Protein AF-A0A1G5MFD6-F1 (afdb_monomer_lite)

Secondary structure (DSSP, 8-state):
----------SSS--------EEEEEEEEEE--SS---EEEEEEEESSGGG-SPPPP-EEEES--SSSSS-GGGGSSS-TT--EE-S--STT----EEEEEEEEEE---EEEEEE--STT-S-SEEEEEEESSSSS-EEEEEEE---SS-EEEEGGG-

Foldseek 3Di:
DDDDPDPDDDPDDDDDPDQWFFQKKKKWFQAADAFAKAKWQAKWFDLDPPNDDDTADFDKDWPAACDPQQGRVRHHVPDSVGIHIHNDRGRPPRTTMIMGGGPDTGHTFKMKIFWPQDPRHKGQKMFIWGHHPVPDIDTLDIDGIDNHGMDMDGSSPD

InterPro domains:
  IPR000421 Coagulation factor 5/8, C-terminal domain [PF00754] (60-153)
  IPR000421 Coagulation factor 5/8, C-terminal domain [PS50022] (40-158)
  IPR008979 Galactose-binding-like domain superfamily [SSF49785] (58-153)

Structure (mmCIF, N/CA/C/O backbone):
data_AF-A0A1G5MFD6-F1
#
_entry.id   AF-A0A1G5MFD6-F1
#
loop_
_atom_site.group_PDB
_atom_site.id
_atom_site.type_symbol
_atom_site.label_atom_id
_atom_site.label_alt_id
_atom_site.label_comp_id
_atom_site.label_asym_id
_atom_site.label_entity_id
_atom_site.label_seq_id
_atom_site.pdbx_PDB_ins_code
_atom_site.Cartn_x
_atom_site.Cartn_y
_atom_site.Cartn_z
_atom_site.occupancy
_atom_site.B_iso_or_equiv
_atom_site.auth_seq_id
_atom_site.auth_comp_id
_atom_site.auth_asym_id
_atom_site.auth_atom_id
_atom_site.pdbx_PDB_model_num
ATOM 1 N N . MET A 1 1 ? -3.414 -21.413 27.224 1.00 36.97 1 MET A N 1
ATOM 2 C CA . MET A 1 1 ? -3.091 -20.765 25.936 1.00 36.97 1 MET A CA 1
ATOM 3 C C . MET A 1 1 ? -4.406 -20.309 25.325 1.00 36.97 1 MET A C 1
ATOM 5 O O . MET A 1 1 ? -5.080 -21.099 24.687 1.00 36.97 1 MET A O 1
ATOM 9 N N . ALA A 1 2 ? -4.859 -19.105 25.668 1.00 39.03 2 ALA A N 1
ATOM 10 C CA . ALA A 1 2 ? -6.126 -18.554 25.192 1.00 39.03 2 ALA A CA 1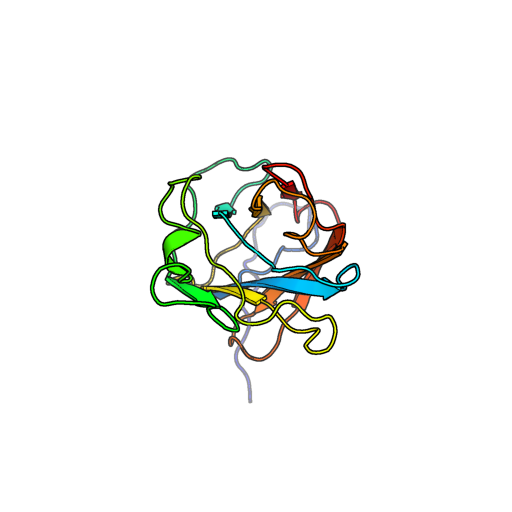
ATOM 11 C C . ALA A 1 2 ? -6.083 -17.034 25.323 1.00 39.03 2 ALA A C 1
ATOM 13 O O . ALA A 1 2 ? -5.804 -16.577 26.423 1.00 39.03 2 ALA A O 1
ATOM 14 N N . LEU A 1 3 ? -6.380 -16.315 24.237 1.00 34.91 3 LEU A N 1
ATOM 15 C CA . LEU A 1 3 ? -7.108 -15.038 24.183 1.00 34.91 3 LEU A CA 1
ATOM 16 C C . LEU A 1 3 ? -7.637 -14.928 22.735 1.00 34.91 3 LEU A C 1
ATOM 18 O O . LEU A 1 3 ? -6.855 -14.796 21.805 1.00 34.91 3 LEU A O 1
ATOM 22 N N . ASN A 1 4 ? -8.885 -15.323 22.469 1.00 39.31 4 ASN A N 1
ATOM 23 C CA . ASN A 1 4 ? -10.078 -14.461 22.445 1.00 39.31 4 ASN A CA 1
ATOM 24 C C . ASN A 1 4 ? -9.965 -13.264 21.483 1.00 39.31 4 ASN A C 1
ATOM 26 O O . ASN A 1 4 ? -9.888 -12.116 21.912 1.00 39.31 4 ASN A O 1
ATOM 30 N N . GLY A 1 5 ? -10.044 -13.539 20.177 1.00 32.81 5 GLY A N 1
ATOM 31 C CA . GLY A 1 5 ? -10.504 -12.556 19.197 1.00 32.81 5 GLY A CA 1
ATOM 32 C C . GLY A 1 5 ? -12.006 -12.344 19.383 1.00 32.81 5 GLY A C 1
ATOM 33 O O . GLY A 1 5 ? -12.812 -13.211 19.047 1.00 32.81 5 GLY A O 1
ATOM 34 N N . ALA A 1 6 ? -12.389 -11.229 20.001 1.00 39.25 6 ALA A N 1
ATOM 35 C CA . ALA A 1 6 ? -13.783 -10.887 20.239 1.00 39.25 6 ALA A CA 1
ATOM 36 C C . ALA A 1 6 ? -14.491 -10.585 18.907 1.00 39.25 6 ALA A C 1
ATOM 38 O O . ALA A 1 6 ? -14.353 -9.500 18.346 1.00 39.25 6 ALA A O 1
ATOM 39 N N . ALA A 1 7 ? -15.284 -11.536 18.415 1.00 40.97 7 ALA A N 1
ATOM 40 C CA . ALA A 1 7 ? -16.323 -11.250 17.437 1.00 40.97 7 ALA A CA 1
ATOM 41 C C . ALA A 1 7 ? -17.435 -10.467 18.150 1.00 40.97 7 ALA A C 1
ATOM 43 O O . ALA A 1 7 ? -18.150 -11.009 18.993 1.00 40.97 7 ALA A O 1
ATOM 44 N N . LEU A 1 8 ? -17.544 -9.173 17.849 1.00 37.34 8 LEU A N 1
ATOM 45 C CA . LEU A 1 8 ? -18.577 -8.296 18.389 1.00 37.34 8 LEU A CA 1
ATOM 46 C C . LEU A 1 8 ? -19.963 -8.783 17.922 1.00 37.34 8 LEU A C 1
ATOM 48 O O . LEU A 1 8 ? -20.268 -8.791 16.730 1.00 37.34 8 LEU A O 1
ATOM 52 N N . THR A 1 9 ? -20.799 -9.214 18.866 1.00 36.28 9 THR A N 1
ATOM 53 C CA . THR A 1 9 ? -22.191 -9.612 18.624 1.00 36.28 9 THR A CA 1
ATOM 54 C C . THR A 1 9 ? -23.057 -8.364 18.458 1.00 36.28 9 THR A C 1
ATOM 56 O O . THR A 1 9 ? -23.250 -7.631 19.425 1.00 36.28 9 THR A O 1
ATOM 59 N N . LEU A 1 10 ? -23.629 -8.140 17.271 1.00 37.19 10 LEU A N 1
ATOM 60 C CA . LEU A 1 10 ? -24.792 -7.261 17.116 1.00 37.19 10 LEU A CA 1
ATOM 61 C C . LEU A 1 10 ? -26.057 -8.121 16.974 1.00 37.19 10 LEU A C 1
ATOM 63 O O . LEU A 1 10 ? -26.153 -8.975 16.092 1.00 37.19 10 LEU A O 1
ATOM 67 N N . LEU A 1 11 ? -27.014 -7.904 17.877 1.00 39.47 11 LEU A N 1
ATOM 68 C CA . LEU A 1 11 ? -28.368 -8.452 17.824 1.00 39.47 11 LEU A CA 1
ATOM 69 C C . LEU A 1 11 ? -29.113 -7.816 16.641 1.00 39.47 11 LEU A C 1
ATOM 71 O O . LEU A 1 11 ? -29.495 -6.652 16.700 1.00 39.47 11 LEU A O 1
ATOM 75 N N . GLY A 1 12 ? -29.301 -8.575 15.562 1.00 38.97 12 GLY A N 1
ATOM 76 C CA . GLY A 1 12 ? -30.039 -8.133 14.376 1.00 38.97 12 GLY A CA 1
ATOM 77 C C . GLY A 1 12 ? -29.586 -8.895 13.139 1.00 38.97 12 GLY A C 1
ATOM 78 O O . GLY A 1 12 ? -28.568 -8.574 12.538 1.00 38.97 12 GLY A O 1
ATOM 79 N N . GLY A 1 13 ? -30.303 -9.964 12.800 1.00 46.06 13 GLY A N 1
ATOM 80 C CA . GLY A 1 13 ? -29.885 -10.967 11.826 1.00 46.06 13 GLY A CA 1
ATOM 81 C C . GLY A 1 13 ? -29.603 -10.434 10.420 1.00 46.06 13 GLY A C 1
ATOM 82 O O . GLY A 1 13 ? -30.523 -10.210 9.645 1.00 46.06 13 GLY A O 1
ATOM 83 N N . ARG A 1 14 ? -28.317 -10.367 10.062 1.00 39.12 14 ARG A N 1
ATOM 84 C CA . ARG A 1 14 ? -27.759 -10.898 8.805 1.00 39.12 14 ARG A CA 1
ATOM 85 C C . ARG A 1 14 ? -26.235 -10.967 8.960 1.00 39.12 14 ARG A C 1
ATOM 87 O O . ARG A 1 14 ? -25.542 -9.976 8.768 1.00 39.12 14 ARG A O 1
ATOM 94 N N . ARG A 1 15 ? -25.695 -12.128 9.355 1.00 43.34 15 ARG A N 1
ATOM 95 C CA . ARG A 1 15 ? -24.242 -12.367 9.306 1.00 43.34 15 ARG A CA 1
ATOM 96 C C . ARG A 1 15 ? -23.835 -12.507 7.837 1.00 43.34 15 ARG A C 1
ATOM 98 O O . ARG A 1 15 ? -23.881 -13.601 7.286 1.00 43.34 15 ARG A O 1
ATOM 105 N N . GLY A 1 16 ? -23.484 -11.391 7.202 1.00 45.59 16 GLY A N 1
ATOM 106 C CA . GLY A 1 16 ? -22.476 -11.430 6.143 1.00 45.59 16 GLY A CA 1
ATOM 107 C C . GLY A 1 16 ? -21.118 -11.814 6.750 1.00 45.59 16 GLY A C 1
ATOM 108 O O . GLY A 1 16 ? -20.982 -11.779 7.981 1.00 45.59 16 GLY A O 1
ATOM 109 N N . PRO A 1 17 ? -20.121 -12.205 5.940 1.00 51.31 17 PRO A N 1
ATOM 110 C CA . PRO A 1 17 ? -18.759 -12.357 6.438 1.00 51.31 17 PRO A CA 1
ATOM 111 C C . PRO A 1 17 ? 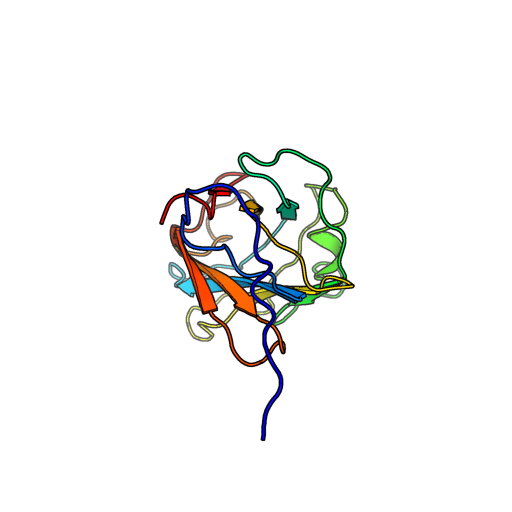-18.353 -11.068 7.168 1.00 51.31 17 PRO A C 1
ATOM 113 O O . PRO A 1 17 ? -18.462 -9.968 6.630 1.00 51.31 17 PRO A O 1
ATOM 116 N N . THR A 1 18 ? -17.963 -11.185 8.437 1.00 61.53 18 THR A N 1
ATOM 117 C CA . THR A 1 18 ? -17.436 -10.047 9.194 1.00 61.53 18 THR A CA 1
ATOM 118 C C . THR A 1 18 ? -16.087 -9.691 8.598 1.00 61.53 18 THR A C 1
ATOM 120 O O . THR A 1 18 ? -15.171 -10.507 8.688 1.00 61.53 18 THR A O 1
ATOM 123 N N . VAL A 1 19 ? -15.957 -8.504 8.003 1.00 71.25 19 VAL A N 1
ATOM 124 C CA . VAL A 1 19 ? -14.659 -8.014 7.529 1.00 71.25 19 VAL A CA 1
ATOM 125 C C . VAL A 1 19 ? -13.766 -7.780 8.756 1.00 71.25 19 VAL A C 1
ATOM 127 O O . VAL A 1 19 ? -14.122 -6.962 9.611 1.00 71.25 19 VAL A O 1
ATOM 130 N N . PRO A 1 20 ? -12.656 -8.523 8.904 1.00 84.38 20 PRO A N 1
ATOM 131 C CA . PRO A 1 20 ? -11.785 -8.402 10.067 1.00 84.38 20 PRO A CA 1
ATOM 132 C C . PRO A 1 20 ? -11.104 -7.029 10.128 1.00 84.38 20 PRO A C 1
ATOM 134 O O . PRO A 1 20 ? -10.788 -6.415 9.110 1.00 84.38 20 PRO A O 1
ATOM 137 N N . ALA A 1 21 ? -10.882 -6.545 11.351 1.00 92.50 21 ALA A N 1
ATOM 138 C CA . ALA A 1 21 ? -10.162 -5.306 11.610 1.00 92.50 21 ALA A CA 1
ATOM 139 C C . ALA A 1 21 ? -8.666 -5.589 11.761 1.00 92.50 21 ALA A C 1
ATOM 141 O O . ALA A 1 21 ? -8.271 -6.365 12.628 1.00 92.50 21 ALA A O 1
ATOM 142 N N . TYR A 1 22 ? -7.831 -4.900 10.988 1.00 96.25 22 TYR A N 1
ATOM 143 C CA . TYR A 1 22 ? -6.379 -5.052 11.043 1.00 96.25 22 TYR A CA 1
ATOM 144 C C . TYR A 1 22 ? -5.681 -3.779 11.495 1.00 96.25 22 TYR A C 1
ATOM 146 O O . TYR A 1 22 ? -6.197 -2.667 11.347 1.00 96.25 22 TYR A O 1
ATOM 154 N N . LYS A 1 23 ? -4.484 -3.945 12.060 1.00 97.75 23 LYS A N 1
ATOM 155 C CA . LYS A 1 23 ? -3.584 -2.830 12.380 1.00 97.75 23 LYS A CA 1
ATOM 156 C C . LYS A 1 23 ? -2.703 -2.472 11.187 1.00 97.75 23 LYS A C 1
ATOM 158 O O . LYS A 1 23 ? -2.343 -1.308 11.022 1.00 97.75 23 LYS A O 1
ATOM 163 N N . TYR A 1 24 ? -2.376 -3.456 10.359 1.00 98.31 24 TYR A N 1
ATOM 164 C CA . TYR A 1 24 ? -1.497 -3.302 9.214 1.00 98.31 24 TYR A CA 1
ATOM 165 C C . TYR A 1 24 ? -2.273 -3.588 7.936 1.00 98.31 24 TYR A C 1
ATOM 167 O O . TYR A 1 24 ? -2.918 -4.628 7.817 1.00 98.31 24 TYR A O 1
ATOM 175 N N . TYR A 1 25 ? -2.177 -2.671 6.982 1.00 97.50 25 TYR A N 1
ATOM 176 C CA . TYR A 1 25 ? -2.735 -2.827 5.645 1.00 97.50 25 TYR A CA 1
ATOM 177 C C . TYR A 1 25 ? -1.652 -2.527 4.628 1.00 97.50 25 TYR A C 1
ATOM 179 O O . TYR A 1 25 ? -0.967 -1.509 4.753 1.00 97.50 25 TYR A O 1
ATOM 187 N N . ARG A 1 26 ? -1.495 -3.379 3.617 1.00 95.81 26 ARG A N 1
ATOM 188 C CA . ARG A 1 26 ? -0.516 -3.149 2.553 1.00 95.81 26 ARG A CA 1
ATOM 189 C C . ARG A 1 26 ? -1.052 -3.516 1.181 1.00 95.81 26 ARG A C 1
ATOM 191 O O . ARG A 1 26 ? -1.959 -4.333 1.050 1.00 95.81 26 ARG A O 1
ATOM 198 N N . ILE A 1 27 ? -0.429 -2.931 0.167 1.00 92.88 27 ILE A N 1
ATOM 199 C CA . ILE A 1 27 ? -0.425 -3.471 -1.190 1.00 92.88 27 ILE A CA 1
ATOM 200 C C . ILE A 1 27 ? 0.911 -4.146 -1.441 1.00 92.88 27 ILE A C 1
ATOM 202 O O . ILE A 1 27 ? 1.961 -3.569 -1.149 1.00 92.88 27 ILE A O 1
ATOM 206 N N . ARG A 1 28 ? 0.872 -5.352 -2.001 1.00 91.31 28 ARG A N 1
ATOM 207 C CA . ARG A 1 28 ? 2.046 -6.136 -2.381 1.00 91.31 28 ARG A CA 1
ATOM 208 C C . ARG A 1 28 ? 2.036 -6.379 -3.881 1.00 91.31 28 ARG A C 1
ATOM 210 O O . ARG A 1 28 ? 1.034 -6.807 -4.448 1.00 91.31 28 ARG A O 1
ATOM 217 N N . CYS A 1 29 ? 3.155 -6.093 -4.528 1.00 87.50 29 CYS A N 1
ATOM 218 C CA . CYS A 1 29 ? 3.366 -6.394 -5.934 1.00 87.50 29 CYS A CA 1
ATOM 219 C C . CYS A 1 29 ? 3.603 -7.897 -6.106 1.00 87.50 29 CYS A C 1
ATOM 221 O O . CYS A 1 29 ? 4.557 -8.441 -5.547 1.00 87.50 29 CYS A O 1
ATOM 223 N N . LEU A 1 30 ? 2.750 -8.551 -6.896 1.00 85.81 30 LEU A N 1
ATOM 224 C CA . LEU A 1 30 ? 2.855 -9.977 -7.211 1.00 85.81 30 LEU A CA 1
ATOM 225 C C . LEU A 1 30 ? 3.624 -10.228 -8.513 1.00 85.81 30 LEU A C 1
ATOM 227 O O . LEU A 1 30 ? 4.252 -11.270 -8.669 1.00 85.81 30 LEU A O 1
ATOM 231 N N . SER A 1 31 ? 3.584 -9.288 -9.463 1.00 80.81 31 SER A N 1
ATOM 232 C CA . SER A 1 31 ? 4.329 -9.398 -10.721 1.00 80.81 31 SER A CA 1
ATOM 233 C C . SER A 1 31 ? 4.521 -8.052 -11.426 1.00 80.81 31 SER A C 1
ATOM 235 O O . SER A 1 31 ? 3.759 -7.104 -11.230 1.00 80.81 31 SER A O 1
ATOM 237 N N . PHE A 1 32 ? 5.525 -8.000 -12.305 1.00 75.31 32 PHE A N 1
ATOM 238 C CA . PHE A 1 32 ? 5.811 -6.890 -13.215 1.00 75.31 32 PHE A CA 1
ATOM 239 C C . PHE A 1 32 ? 5.818 -7.380 -14.666 1.00 75.31 32 PHE A C 1
ATOM 241 O O . PHE A 1 32 ? 6.125 -8.543 -14.932 1.00 75.31 32 PHE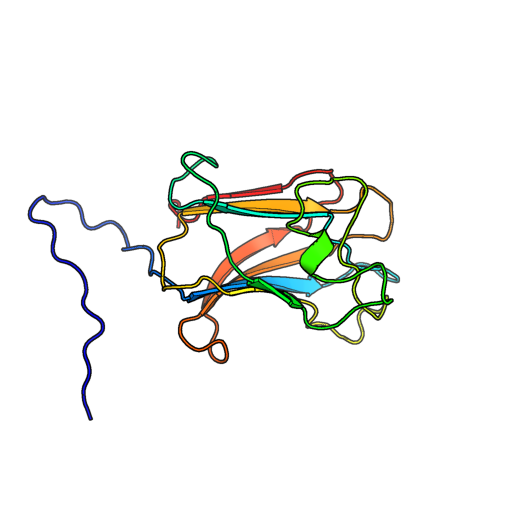 A O 1
ATOM 248 N N . SER A 1 33 ? 5.579 -6.482 -15.621 1.00 62.53 33 SER A N 1
ATOM 249 C CA . SER A 1 33 ? 6.109 -6.650 -16.979 1.00 62.53 33 SER A CA 1
ATOM 250 C C . SER A 1 33 ? 7.623 -6.326 -16.943 1.00 62.53 33 SER A C 1
ATOM 252 O O . SER A 1 33 ? 8.146 -5.917 -15.911 1.00 62.53 33 SER A O 1
ATOM 254 N N . ALA A 1 34 ? 8.423 -6.594 -17.975 1.00 60.94 34 ALA A N 1
ATOM 255 C CA . ALA A 1 34 ? 9.890 -6.464 -17.865 1.00 60.94 34 ALA A CA 1
ATOM 256 C C . ALA A 1 34 ? 10.400 -4.993 -17.813 1.00 60.94 34 ALA A C 1
ATOM 258 O O . ALA A 1 34 ? 10.129 -4.236 -18.736 1.00 60.94 34 ALA A O 1
ATOM 259 N N . ASN A 1 35 ? 11.208 -4.626 -16.796 1.00 59.72 35 ASN A N 1
ATOM 260 C CA . ASN A 1 35 ? 11.856 -3.305 -16.547 1.00 59.72 35 ASN A CA 1
ATOM 261 C C . ASN A 1 35 ? 10.985 -2.178 -15.937 1.00 59.72 35 ASN A C 1
ATOM 263 O O . ASN A 1 35 ? 10.908 -1.088 -16.504 1.00 59.72 35 ASN A O 1
ATOM 267 N N . TYR A 1 36 ? 10.366 -2.397 -14.768 1.00 70.81 36 TYR A N 1
ATOM 268 C CA . TYR A 1 36 ? 9.388 -1.458 -14.194 1.00 70.81 36 TYR A CA 1
ATOM 269 C C . TYR A 1 36 ? 9.771 -0.971 -12.792 1.00 70.81 36 TYR A C 1
ATOM 271 O O . TYR A 1 36 ? 10.137 -1.764 -11.930 1.00 70.81 36 TYR A O 1
ATOM 279 N N . TRP A 1 37 ? 9.646 0.337 -12.546 1.00 77.12 37 TRP A N 1
ATOM 280 C CA . TRP A 1 37 ? 9.836 0.960 -11.229 1.00 77.12 37 TRP A CA 1
ATOM 281 C C . TRP A 1 37 ? 8.483 1.180 -10.561 1.00 77.12 37 TRP A C 1
ATOM 283 O O . TRP A 1 37 ? 7.752 2.078 -10.976 1.00 77.12 37 TRP A O 1
ATOM 293 N N . TRP A 1 38 ? 8.148 0.417 -9.520 1.00 84.50 38 TRP A N 1
ATOM 294 C CA . TRP A 1 38 ? 6.869 0.623 -8.845 1.00 84.50 38 TRP A CA 1
ATOM 295 C C . TRP A 1 38 ? 6.852 1.932 -8.063 1.00 84.50 38 TRP A C 1
ATOM 297 O O . TRP A 1 38 ? 7.723 2.170 -7.220 1.00 84.50 38 TRP A O 1
ATOM 307 N N . ARG A 1 39 ? 5.853 2.767 -8.355 1.00 88.56 39 ARG A N 1
ATOM 308 C CA . ARG A 1 39 ? 5.644 4.049 -7.687 1.00 88.56 39 ARG A CA 1
ATOM 309 C C . ARG A 1 39 ? 4.199 4.213 -7.250 1.00 88.56 39 ARG A C 1
ATOM 311 O O . ARG A 1 39 ? 3.284 4.010 -8.049 1.00 88.56 39 ARG A O 1
ATOM 318 N N . VAL A 1 40 ? 4.017 4.639 -6.006 1.00 89.81 40 VAL A N 1
ATOM 319 C CA . VAL A 1 40 ? 2.707 4.924 -5.408 1.00 89.81 40 VAL A CA 1
ATOM 320 C C . VAL A 1 40 ? 2.681 6.401 -5.037 1.00 89.81 40 VAL A C 1
ATOM 322 O O . VAL A 1 40 ? 3.514 6.851 -4.254 1.00 89.81 40 VAL A O 1
ATOM 325 N N . ARG A 1 41 ? 1.761 7.152 -5.645 1.00 91.44 41 ARG A N 1
ATOM 326 C CA . ARG A 1 41 ? 1.546 8.587 -5.407 1.00 91.44 41 ARG A CA 1
ATOM 327 C C . ARG A 1 41 ? 0.698 8.841 -4.177 1.00 91.44 41 ARG A C 1
ATOM 329 O O . ARG A 1 41 ? 1.012 9.709 -3.396 1.00 91.44 41 ARG A O 1
ATOM 336 N N . GLU A 1 42 ? -0.370 8.072 -4.015 1.00 91.88 42 GLU A N 1
ATOM 337 C CA . GLU A 1 42 ? -1.261 8.180 -2.862 1.00 91.88 42 GLU A CA 1
ATOM 338 C C . GLU A 1 42 ? -1.783 6.802 -2.499 1.00 91.88 42 GLU A C 1
ATOM 340 O O . GLU A 1 42 ? -2.056 5.990 -3.389 1.00 91.88 42 GLU A O 1
ATOM 345 N N . PHE A 1 43 ? -1.943 6.557 -1.208 1.00 93.88 43 PHE A N 1
ATOM 346 C CA . PHE A 1 43 ? -2.482 5.333 -0.649 1.00 93.88 43 PHE A CA 1
ATOM 347 C C . PHE A 1 43 ? -3.383 5.662 0.534 1.00 93.88 43 PHE A C 1
ATOM 349 O O . PHE A 1 43 ? -2.969 6.279 1.515 1.00 93.88 43 PHE A O 1
ATOM 356 N N . GLU A 1 44 ? -4.640 5.255 0.436 1.00 94.25 44 GLU A N 1
ATOM 357 C CA . GLU A 1 44 ? -5.684 5.708 1.341 1.00 94.25 44 GLU A CA 1
ATOM 358 C C . GLU A 1 44 ? -6.600 4.553 1.720 1.00 94.25 44 GLU A C 1
ATOM 360 O O . GLU A 1 44 ? -6.957 3.716 0.888 1.00 94.25 44 GLU A O 1
ATOM 365 N N . LEU A 1 45 ? -7.000 4.542 2.989 1.00 95.06 45 LEU A N 1
ATOM 366 C CA . LEU A 1 45 ? -7.834 3.511 3.589 1.00 95.06 45 LEU A CA 1
ATOM 367 C C . LEU A 1 45 ? -9.086 4.155 4.169 1.00 95.06 45 LEU A C 1
ATOM 369 O O . LEU A 1 45 ? -9.005 5.203 4.818 1.00 95.06 45 LEU A O 1
ATOM 373 N N . TYR A 1 46 ? -10.223 3.503 3.965 1.00 94.56 46 TYR A N 1
ATOM 374 C CA . TYR A 1 46 ? -11.526 4.006 4.367 1.00 94.56 46 TYR A CA 1
ATOM 375 C C . TYR A 1 46 ? -12.294 2.935 5.152 1.00 94.56 46 TYR A C 1
ATOM 377 O O . TYR A 1 46 ? -12.308 1.765 4.750 1.00 94.56 46 TYR A O 1
ATOM 385 N N . PRO A 1 47 ? -12.934 3.314 6.274 1.00 91.06 47 PRO A N 1
ATOM 386 C CA . PRO A 1 47 ? -13.699 2.382 7.097 1.00 91.06 47 PRO A CA 1
ATOM 387 C C . PRO A 1 47 ? -15.064 2.041 6.490 1.00 91.06 47 PRO A C 1
ATOM 389 O O . PRO A 1 47 ? -15.715 1.115 6.956 1.00 91.06 47 PRO A O 1
ATOM 392 N N . GLU A 1 48 ? -15.489 2.778 5.465 1.00 88.38 48 GLU A N 1
ATOM 393 C CA . GLU A 1 48 ? -16.749 2.605 4.747 1.00 88.38 48 GLU A CA 1
ATOM 394 C C . GLU A 1 48 ? -16.477 2.222 3.286 1.00 88.38 48 GLU A C 1
ATOM 396 O O . GLU A 1 48 ? -15.380 2.440 2.755 1.00 88.38 48 GLU A O 1
ATOM 401 N N . SER A 1 49 ? -17.461 1.617 2.622 1.00 84.44 49 SER A N 1
ATOM 402 C CA . SER A 1 49 ? -17.367 1.294 1.200 1.00 84.44 49 SER A CA 1
ATOM 403 C C . SER A 1 49 ? -17.444 2.534 0.308 1.00 84.44 49 SER A C 1
ATOM 405 O O . SER A 1 49 ? -17.895 3.608 0.704 1.00 84.44 49 SER A O 1
ATOM 407 N N . GLY A 1 50 ? -16.962 2.398 -0.930 1.00 81.56 50 GLY A N 1
ATOM 408 C CA . GLY A 1 50 ? -17.060 3.457 -1.938 1.00 81.56 50 GLY A CA 1
ATOM 409 C C . GLY A 1 50 ? -16.204 4.694 -1.656 1.00 81.56 50 GLY A C 1
ATOM 410 O O . GLY A 1 50 ? -16.504 5.757 -2.194 1.00 81.56 50 GLY A O 1
ATOM 411 N N . LEU A 1 51 ? -15.147 4.564 -0.842 1.00 83.19 51 LEU A N 1
ATOM 412 C CA . LEU A 1 51 ? -14.303 5.674 -0.379 1.00 83.19 51 LEU A CA 1
ATOM 413 C C . LEU A 1 51 ? -15.089 6.740 0.410 1.00 83.19 51 LEU A C 1
ATOM 415 O O . LEU A 1 51 ? -14.720 7.916 0.407 1.00 83.19 51 LEU A O 1
ATOM 419 N N . ALA A 1 52 ? -16.188 6.331 1.051 1.00 78.56 52 ALA A N 1
ATOM 420 C CA . ALA A 1 52 ? -16.954 7.166 1.965 1.00 78.56 52 ALA A CA 1
ATOM 421 C C . ALA A 1 52 ? -16.273 7.274 3.343 1.00 78.56 52 ALA A C 1
ATOM 423 O O . ALA A 1 52 ? -15.335 6.540 3.669 1.00 78.56 52 ALA A O 1
ATOM 424 N N . GLY A 1 53 ? -16.749 8.216 4.156 1.00 83.44 53 GLY A N 1
ATOM 425 C CA . GLY A 1 53 ? -16.222 8.472 5.493 1.00 83.44 53 GLY A CA 1
ATOM 426 C C . GLY A 1 53 ? -14.867 9.191 5.515 1.00 83.44 53 GLY A C 1
ATOM 427 O O . GLY A 1 53 ? -14.329 9.648 4.502 1.00 83.44 53 GLY A O 1
ATOM 428 N N . THR A 1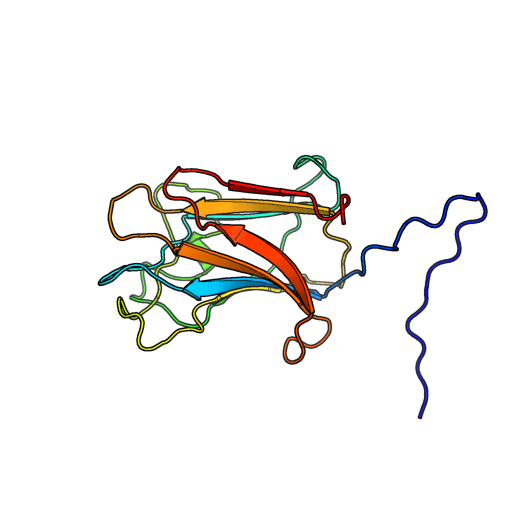 54 ? -14.310 9.326 6.718 1.00 91.50 54 THR A N 1
ATOM 429 C CA . THR A 1 54 ? -13.015 9.984 6.935 1.00 91.50 54 THR A CA 1
ATOM 430 C C . THR A 1 54 ? -11.871 9.013 6.650 1.00 91.50 54 THR A C 1
ATOM 432 O O . THR A 1 54 ? -11.820 7.930 7.235 1.00 91.50 54 THR A O 1
ATOM 435 N N . LYS A 1 55 ? -10.919 9.431 5.800 1.00 93.81 55 LYS A N 1
ATOM 436 C CA . LYS A 1 55 ? -9.675 8.691 5.533 1.00 93.81 55 LYS A CA 1
ATOM 437 C C . LYS A 1 55 ? -8.993 8.307 6.850 1.00 93.81 55 LYS A C 1
ATOM 439 O O . LYS A 1 55 ? -8.736 9.170 7.693 1.00 93.81 55 LYS A O 1
ATOM 444 N N . LEU A 1 56 ? -8.658 7.029 7.005 1.00 95.75 56 LEU A N 1
ATOM 445 C CA . LEU A 1 56 ? -7.893 6.556 8.154 1.00 95.75 56 LEU A CA 1
ATOM 446 C C . LEU A 1 56 ? -6.446 7.044 8.056 1.00 95.75 56 LEU A C 1
ATOM 448 O O . LEU A 1 56 ? -5.812 6.956 7.005 1.00 95.75 56 LEU A O 1
ATOM 452 N N . ILE A 1 57 ? -5.923 7.536 9.177 1.00 96.38 57 ILE A N 1
ATOM 453 C CA . ILE A 1 57 ? -4.558 8.051 9.275 1.00 96.38 57 ILE A CA 1
ATOM 454 C C . ILE A 1 57 ? -3.682 7.019 9.982 1.00 96.38 57 ILE A C 1
ATOM 456 O O . ILE A 1 57 ? -4.035 6.505 11.046 1.00 96.38 57 ILE A O 1
ATOM 460 N N . GLY A 1 58 ? -2.526 6.735 9.391 1.00 96.19 58 GLY A N 1
ATOM 461 C CA . GLY A 1 58 ? -1.527 5.830 9.937 1.00 96.19 58 GLY A CA 1
ATOM 462 C C . GLY A 1 58 ? -0.129 6.166 9.433 1.00 96.19 58 GLY A C 1
ATOM 463 O O . GLY A 1 58 ? 0.059 7.072 8.621 1.00 96.19 58 GLY A O 1
ATOM 464 N N . THR A 1 59 ? 0.857 5.428 9.925 1.00 97.94 59 THR A N 1
ATOM 465 C CA . THR A 1 59 ? 2.261 5.612 9.551 1.00 97.94 59 THR A CA 1
ATOM 466 C C . THR A 1 59 ? 2.585 4.788 8.311 1.00 97.94 59 THR A C 1
ATOM 468 O O . THR A 1 59 ? 2.376 3.574 8.304 1.00 97.94 59 THR A O 1
ATOM 471 N N . ALA A 1 60 ? 3.127 5.438 7.280 1.00 98.06 60 ALA A N 1
ATOM 472 C CA . ALA A 1 60 ? 3.550 4.782 6.049 1.00 98.06 60 ALA A CA 1
ATOM 473 C C . ALA A 1 60 ? 4.928 4.116 6.183 1.00 98.06 60 ALA A C 1
ATOM 475 O O . ALA A 1 60 ? 5.866 4.692 6.736 1.00 98.06 60 ALA A O 1
ATOM 476 N N . SER A 1 61 ? 5.063 2.917 5.621 1.00 97.56 61 SER A N 1
ATOM 477 C CA . SER A 1 61 ? 6.327 2.184 5.475 1.00 97.56 61 SER A CA 1
ATOM 478 C C . SER A 1 61 ? 6.319 1.380 4.174 1.00 97.56 61 SER A C 1
ATOM 480 O O . SER A 1 61 ? 5.272 1.218 3.549 1.00 97.56 61 SER A O 1
ATOM 482 N N . ALA A 1 62 ? 7.479 0.901 3.732 1.00 95.31 62 ALA A N 1
ATOM 483 C CA . ALA A 1 62 ? 7.582 0.124 2.503 1.00 95.31 62 ALA A CA 1
ATOM 484 C C . ALA A 1 62 ? 8.750 -0.864 2.548 1.00 95.31 62 ALA A C 1
ATOM 486 O O . ALA A 1 62 ? 9.670 -0.713 3.355 1.00 95.31 62 ALA A O 1
ATOM 487 N N . SER A 1 63 ? 8.744 -1.822 1.624 1.00 92.88 63 SER A N 1
ATOM 488 C CA . SER A 1 63 ? 9.810 -2.817 1.449 1.00 92.88 63 SER A CA 1
ATOM 489 C C . SER A 1 63 ? 11.178 -2.198 1.149 1.00 92.88 63 SER A C 1
ATOM 491 O O . SER A 1 63 ? 12.219 -2.781 1.449 1.00 92.88 63 SER A O 1
ATOM 493 N N . SER A 1 64 ? 11.195 -1.042 0.486 1.00 90.81 64 SER A N 1
ATOM 494 C CA . SER A 1 64 ? 12.409 -0.333 0.091 1.00 90.81 64 SER A CA 1
ATOM 495 C C . SER A 1 64 ? 12.102 1.119 -0.277 1.00 90.81 64 SER A C 1
ATOM 497 O O . SER A 1 64 ? 10.943 1.505 -0.362 1.00 90.81 64 SER A O 1
ATOM 499 N N . GLN A 1 65 ? 13.130 1.925 -0.538 1.00 91.62 65 GLN A N 1
ATOM 500 C CA . GLN A 1 65 ? 12.989 3.241 -1.164 1.00 91.62 65 GLN A CA 1
ATOM 501 C C . GLN A 1 65 ? 14.143 3.483 -2.141 1.00 91.62 65 GLN A C 1
ATOM 503 O O . GLN A 1 65 ? 15.282 3.086 -1.876 1.00 91.62 65 GLN A O 1
ATOM 508 N N . LYS A 1 66 ? 13.859 4.125 -3.274 1.00 89.00 66 LYS A N 1
ATOM 509 C CA . LYS A 1 66 ? 14.857 4.427 -4.310 1.00 89.00 66 LYS A CA 1
ATOM 510 C C . LYS A 1 66 ? 15.835 5.523 -3.905 1.00 89.00 66 LYS A C 1
ATOM 512 O O . LYS A 1 66 ? 17.012 5.447 -4.248 1.00 89.00 66 LYS A O 1
ATOM 517 N N . SER A 1 67 ? 15.358 6.540 -3.201 1.00 91.44 67 SER A N 1
ATOM 518 C CA . SER A 1 67 ? 16.147 7.703 -2.794 1.00 91.44 67 SER A CA 1
ATOM 519 C C . SER A 1 67 ? 15.603 8.291 -1.491 1.00 91.44 67 SER A C 1
ATOM 521 O O . SER A 1 67 ? 14.613 7.811 -0.939 1.00 91.44 67 SER A O 1
ATOM 523 N N . THR A 1 68 ? 16.239 9.351 -0.996 1.00 94.00 68 THR A N 1
ATOM 524 C CA . THR A 1 68 ? 15.743 10.158 0.130 1.00 94.00 68 THR A CA 1
ATOM 525 C C . THR A 1 68 ? 14.545 11.040 -0.237 1.00 94.00 68 THR A C 1
ATOM 527 O O . THR A 1 68 ? 13.878 11.552 0.657 1.00 94.00 68 THR A O 1
ATOM 530 N N . SER A 1 69 ? 14.248 11.215 -1.529 1.00 94.44 69 SER A N 1
ATOM 531 C CA . SER A 1 69 ? 13.079 11.958 -2.013 1.00 94.44 69 SER A CA 1
ATOM 532 C C . SER A 1 69 ? 11.874 11.063 -2.325 1.00 94.44 69 SER A C 1
ATOM 534 O O . SER A 1 69 ? 10.746 11.532 -2.228 1.00 94.44 69 SER A O 1
ATOM 536 N N . GLU A 1 70 ? 12.092 9.784 -2.641 1.00 93.50 70 GLU A N 1
ATOM 537 C CA . GLU A 1 70 ? 11.056 8.801 -3.009 1.00 93.50 70 GLU A CA 1
ATOM 538 C C . GLU A 1 70 ? 10.665 7.910 -1.804 1.00 93.50 70 GLU A C 1
ATOM 540 O O . GLU A 1 70 ? 10.674 6.679 -1.885 1.00 93.50 70 GLU A O 1
ATOM 545 N N . ILE A 1 71 ? 10.376 8.535 -0.654 1.00 96.31 71 ILE A N 1
ATOM 546 C CA . ILE A 1 71 ? 10.112 7.866 0.638 1.00 96.31 71 ILE A CA 1
ATOM 547 C C . ILE A 1 71 ? 8.630 7.507 0.842 1.00 96.31 71 ILE A C 1
ATOM 549 O O . ILE A 1 71 ? 7.770 8.166 0.260 1.00 96.31 71 ILE A O 1
ATOM 553 N N . PRO A 1 72 ? 8.293 6.542 1.724 1.00 96.94 72 PRO A N 1
ATOM 554 C CA . PRO A 1 72 ? 6.904 6.136 1.962 1.00 96.94 72 PRO A CA 1
ATOM 555 C C . PRO A 1 72 ? 5.951 7.272 2.357 1.00 96.94 72 PRO A C 1
ATOM 557 O O . PRO A 1 72 ? 4.794 7.274 1.952 1.00 96.94 72 PRO A O 1
ATOM 560 N N . ALA A 1 73 ? 6.439 8.274 3.096 1.00 97.19 73 ALA A N 1
ATOM 561 C CA . ALA A 1 73 ? 5.632 9.422 3.514 1.00 97.19 73 ALA A CA 1
ATOM 562 C C . ALA A 1 73 ? 5.057 10.233 2.335 1.00 97.19 73 ALA A C 1
ATOM 564 O O . ALA A 1 73 ? 4.032 10.883 2.494 1.00 97.19 73 ALA A O 1
ATOM 565 N N . ARG A 1 74 ? 5.679 10.159 1.149 1.00 96.50 74 ARG A N 1
ATOM 566 C CA . ARG A 1 74 ? 5.200 10.825 -0.072 1.00 96.50 74 ARG A CA 1
ATOM 567 C C . ARG A 1 74 ? 3.968 10.187 -0.694 1.00 96.50 74 ARG A C 1
ATOM 569 O O . ARG A 1 74 ? 3.411 10.763 -1.607 1.00 96.50 74 ARG A O 1
ATOM 576 N N . ALA A 1 75 ? 3.599 8.986 -0.255 1.00 95.38 75 ALA A N 1
ATOM 577 C CA . ALA A 1 75 ? 2.413 8.290 -0.734 1.00 95.38 75 ALA A CA 1
ATOM 578 C C . ALA A 1 75 ? 1.191 8.504 0.175 1.00 95.38 75 ALA A C 1
ATOM 580 O O . ALA A 1 75 ? 0.193 7.807 0.030 1.00 95.38 75 ALA A O 1
ATOM 581 N N . VAL A 1 76 ? 1.290 9.396 1.163 1.00 95.81 76 VAL A N 1
ATOM 582 C CA . VAL A 1 76 ? 0.207 9.717 2.108 1.00 95.81 76 VAL A CA 1
ATOM 583 C C . VAL A 1 76 ? 0.125 11.214 2.418 1.00 95.81 76 VAL A C 1
ATOM 585 O O . VAL A 1 76 ? -0.585 11.605 3.349 1.00 95.81 76 VAL A O 1
ATOM 588 N N . ASP A 1 77 ? 0.865 12.051 1.688 1.00 95.06 77 ASP A N 1
ATOM 589 C CA . ASP A 1 77 ? 0.971 13.489 1.954 1.00 95.06 77 ASP A CA 1
ATOM 590 C C . ASP A 1 77 ? -0.119 14.321 1.257 1.00 95.06 77 ASP A C 1
ATOM 592 O O . ASP A 1 77 ? -0.237 15.519 1.520 1.00 95.06 77 ASP A O 1
ATOM 596 N N . GLY A 1 78 ? -0.974 13.692 0.444 1.00 92.19 78 GLY A N 1
ATOM 597 C CA . GLY A 1 78 ? -2.051 14.357 -0.287 1.00 92.19 78 GLY A CA 1
ATOM 598 C C . GLY A 1 78 ? -1.569 15.101 -1.534 1.00 92.19 78 GLY A C 1
ATOM 599 O O . GLY A 1 78 ? -2.359 15.836 -2.136 1.00 92.19 78 GLY A O 1
ATOM 600 N N . ASN A 1 79 ? -0.302 14.940 -1.922 1.00 91.75 79 ASN A N 1
ATOM 601 C CA . ASN A 1 79 ? 0.293 15.580 -3.080 1.00 91.75 79 ASN A CA 1
ATOM 602 C C . ASN A 1 79 ? 0.578 14.563 -4.197 1.00 91.75 79 ASN A C 1
ATOM 604 O O . ASN A 1 79 ? 1.580 13.853 -4.201 1.00 91.75 79 ASN A O 1
ATOM 608 N N . LEU A 1 80 ? -0.254 14.596 -5.241 1.00 88.50 80 LEU A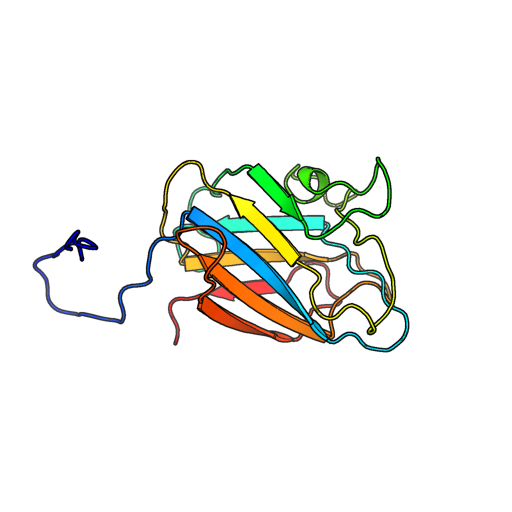 N 1
ATOM 609 C CA . LEU A 1 80 ? -0.138 13.711 -6.408 1.00 88.50 80 LEU A CA 1
ATOM 610 C C . LEU A 1 80 ? 1.138 13.923 -7.248 1.00 88.50 80 LEU A C 1
ATOM 612 O O . LEU A 1 80 ? 1.440 13.089 -8.107 1.00 88.50 80 LEU A O 1
ATOM 616 N N . GLU A 1 81 ? 1.888 15.003 -7.019 1.00 89.75 81 GLU A N 1
ATOM 617 C CA . GLU A 1 81 ? 3.177 15.249 -7.679 1.00 89.75 81 GLU A CA 1
ATOM 618 C C . GLU A 1 81 ? 4.339 14.505 -7.009 1.00 89.75 81 GLU A C 1
ATOM 620 O O . GLU A 1 81 ? 5.400 14.317 -7.612 1.00 89.75 81 GLU A O 1
ATOM 625 N N . THR A 1 82 ? 4.146 14.041 -5.775 1.00 93.06 82 THR A N 1
ATOM 626 C CA . THR A 1 82 ? 5.123 13.242 -5.038 1.00 93.06 82 THR A CA 1
ATOM 627 C C . THR A 1 82 ? 4.722 11.771 -4.997 1.00 93.06 82 THR A C 1
ATOM 629 O O . THR A 1 82 ? 3.607 11.392 -5.345 1.00 93.06 82 THR A O 1
ATOM 632 N N . TYR A 1 83 ? 5.688 10.897 -4.713 1.00 93.00 83 TYR A N 1
ATOM 633 C CA . TYR A 1 83 ? 5.457 9.456 -4.683 1.00 93.00 83 TYR A CA 1
ATOM 634 C C . TYR A 1 83 ? 6.512 8.728 -3.860 1.00 93.00 83 TYR A C 1
ATOM 636 O O . TYR A 1 83 ? 7.674 9.136 -3.775 1.00 93.00 83 TYR A O 1
ATOM 644 N N . TRP A 1 84 ? 6.107 7.591 -3.308 1.00 93.62 84 TRP A N 1
ATOM 645 C CA . TRP A 1 84 ? 7.038 6.539 -2.935 1.00 93.62 84 TRP A CA 1
ATOM 646 C C . TRP A 1 84 ? 7.531 5.812 -4.193 1.00 93.62 84 TRP A C 1
ATOM 648 O O . TRP A 1 84 ? 6.752 5.580 -5.120 1.00 93.62 84 TRP A O 1
ATOM 658 N N . GLY A 1 85 ? 8.807 5.426 -4.219 1.00 90.81 85 GLY A N 1
ATOM 659 C CA . GLY A 1 85 ? 9.398 4.642 -5.302 1.00 90.81 85 GLY A CA 1
ATOM 660 C C . GLY A 1 85 ? 10.242 3.486 -4.778 1.00 90.81 85 GLY A C 1
ATOM 661 O O . GLY A 1 85 ? 11.141 3.687 -3.958 1.00 90.81 85 GLY A O 1
ATOM 662 N N . ALA A 1 86 ? 9.987 2.276 -5.277 1.00 89.12 86 ALA A N 1
ATOM 663 C CA . ALA A 1 86 ? 10.754 1.085 -4.915 1.00 89.12 86 ALA A CA 1
ATOM 664 C C . ALA A 1 86 ? 12.220 1.169 -5.392 1.00 89.12 86 ALA A C 1
ATOM 666 O O . ALA A 1 86 ? 12.517 1.722 -6.452 1.00 89.12 86 ALA A O 1
ATOM 667 N N . ARG A 1 87 ? 13.156 0.579 -4.630 1.00 85.38 87 ARG A N 1
ATOM 668 C CA . ARG A 1 87 ? 14.612 0.693 -4.868 1.00 85.38 87 ARG A CA 1
ATOM 669 C C . ARG A 1 87 ? 15.117 0.023 -6.147 1.00 85.38 87 ARG A C 1
ATOM 671 O O . ARG A 1 87 ? 16.191 0.378 -6.623 1.00 85.38 87 ARG A O 1
ATOM 678 N N . THR A 1 88 ? 14.396 -0.949 -6.694 1.00 74.94 88 THR A N 1
ATOM 679 C CA . THR A 1 88 ? 14.839 -1.727 -7.860 1.00 74.94 88 THR A CA 1
ATOM 680 C C . THR A 1 88 ? 13.731 -1.858 -8.897 1.00 74.94 88 THR A C 1
ATOM 682 O O . THR A 1 88 ? 12.558 -1.948 -8.539 1.00 74.94 88 THR A O 1
ATOM 685 N N . SER A 1 89 ? 14.117 -1.892 -10.176 1.00 66.56 89 SER A N 1
ATOM 686 C CA . SER A 1 89 ? 13.217 -1.970 -11.334 1.00 66.56 89 SER A CA 1
ATOM 687 C C . SER A 1 89 ? 13.021 -3.365 -11.923 1.00 66.56 89 SER A C 1
ATOM 689 O O . SER A 1 89 ? 12.627 -3.511 -13.084 1.00 66.56 89 SER A O 1
ATOM 691 N N . ARG A 1 90 ? 13.345 -4.425 -11.179 1.00 61.12 90 ARG A N 1
ATOM 692 C CA . ARG A 1 90 ? 13.463 -5.764 -11.766 1.00 61.12 90 ARG A CA 1
ATOM 693 C C . ARG A 1 90 ? 12.555 -6.786 -11.097 1.00 61.12 90 ARG A C 1
ATOM 695 O O . ARG A 1 90 ? 12.573 -6.942 -9.879 1.00 61.12 90 ARG A O 1
ATOM 702 N N . ALA A 1 91 ? 11.896 -7.577 -11.945 1.00 50.25 91 ALA A N 1
ATOM 703 C CA . ALA A 1 91 ? 11.125 -8.785 -11.641 1.00 50.25 91 ALA A CA 1
ATOM 704 C C . ALA A 1 91 ? 11.856 -9.848 -10.783 1.00 50.25 91 ALA A C 1
ATOM 706 O O . ALA A 1 91 ? 11.242 -10.828 -10.388 1.00 50.25 91 ALA A O 1
ATOM 707 N N . ALA A 1 92 ? 13.147 -9.665 -10.474 1.00 51.16 92 ALA A N 1
ATOM 708 C CA . ALA A 1 92 ? 13.915 -10.547 -9.596 1.00 51.16 92 ALA A CA 1
ATOM 709 C C . ALA A 1 92 ? 13.551 -10.402 -8.103 1.00 51.16 92 ALA A C 1
ATOM 711 O O . ALA A 1 92 ? 13.818 -11.318 -7.337 1.00 51.16 92 ALA A O 1
ATOM 712 N N . ASN A 1 93 ? 12.914 -9.293 -7.699 1.00 54.81 93 ASN A N 1
ATOM 713 C CA . ASN A 1 93 ? 12.433 -9.080 -6.330 1.00 54.81 93 ASN A CA 1
ATOM 714 C C . ASN A 1 93 ? 10.904 -8.935 -6.324 1.00 54.81 93 ASN A C 1
ATOM 716 O O . ASN A 1 93 ? 10.371 -7.847 -6.077 1.00 54.81 93 ASN A O 1
ATOM 720 N N . VAL A 1 94 ? 10.216 -10.037 -6.633 1.00 64.00 94 VAL A N 1
ATOM 721 C CA . VAL A 1 94 ? 8.767 -10.239 -6.452 1.00 64.00 94 VAL A CA 1
ATOM 722 C C . VAL A 1 94 ? 8.420 -10.271 -4.958 1.00 64.00 94 VAL A C 1
ATOM 724 O O . VAL A 1 94 ? 8.107 -11.317 -4.414 1.00 64.00 94 VAL A O 1
ATOM 727 N N . ASP A 1 95 ? 8.557 -9.128 -4.282 1.00 76.12 95 ASP A N 1
ATOM 728 C CA . ASP A 1 95 ? 7.972 -8.857 -2.957 1.00 76.12 95 ASP A CA 1
ATOM 729 C C . ASP A 1 95 ? 8.089 -7.362 -2.586 1.00 76.12 95 ASP A C 1
ATOM 731 O O . ASP A 1 95 ? 8.518 -6.983 -1.494 1.00 76.12 95 ASP A O 1
ATOM 735 N N . GLN A 1 96 ? 7.816 -6.458 -3.535 1.00 88.19 96 GLN A N 1
ATOM 736 C CA . GLN A 1 96 ? 7.718 -5.039 -3.178 1.00 88.19 96 GLN A CA 1
ATOM 737 C C . GLN A 1 96 ? 6.371 -4.793 -2.507 1.00 88.19 96 GLN A C 1
ATOM 739 O O . GLN A 1 96 ? 5.350 -5.260 -3.009 1.00 88.19 96 GLN A O 1
ATOM 744 N N . TRP A 1 97 ? 6.345 -4.015 -1.428 1.00 93.00 97 TRP A N 1
ATOM 745 C CA . TRP A 1 97 ? 5.103 -3.657 -0.748 1.00 93.00 97 TRP A CA 1
ATOM 746 C C . TRP A 1 97 ? 5.133 -2.229 -0.209 1.00 93.00 97 TRP A C 1
ATOM 748 O O . TRP A 1 97 ? 6.192 -1.698 0.133 1.00 93.00 97 TRP A O 1
ATOM 758 N N . PHE A 1 98 ? 3.947 -1.632 -0.114 1.00 94.75 98 PHE A N 1
ATOM 759 C CA . PHE A 1 98 ? 3.692 -0.367 0.568 1.00 94.75 98 PHE A CA 1
ATOM 760 C C . PHE A 1 98 ? 2.619 -0.582 1.634 1.00 94.75 98 PHE A C 1
ATOM 762 O O . PHE A 1 98 ? 1.584 -1.175 1.336 1.00 94.75 98 PHE A O 1
ATOM 769 N N . GLN A 1 99 ? 2.857 -0.102 2.853 1.00 97.19 99 GLN A N 1
ATOM 770 C CA . GLN A 1 99 ? 2.058 -0.410 4.037 1.00 97.19 99 GLN A CA 1
ATOM 771 C C . GLN A 1 99 ? 1.671 0.846 4.817 1.00 97.19 99 GLN A C 1
ATOM 773 O O . GLN A 1 99 ? 2.491 1.742 5.021 1.00 97.19 99 GLN A O 1
ATOM 778 N N . ILE A 1 100 ? 0.461 0.828 5.373 1.00 98.25 100 ILE A N 1
ATOM 779 C CA . ILE A 1 100 ? 0.017 1.717 6.445 1.00 98.25 100 ILE A CA 1
ATOM 780 C C . ILE A 1 100 ? -0.126 0.920 7.736 1.00 98.25 100 ILE A C 1
ATOM 782 O O . ILE A 1 100 ? -0.842 -0.082 7.795 1.00 98.25 100 ILE A O 1
ATOM 786 N N . THR A 1 101 ? 0.527 1.407 8.786 1.00 98.44 101 THR A N 1
ATOM 787 C CA . THR A 1 101 ? 0.304 0.965 10.162 1.00 98.44 101 THR A CA 1
ATOM 788 C C . THR A 1 101 ? -0.664 1.931 10.830 1.00 98.44 101 THR A C 1
ATOM 790 O O . THR A 1 101 ? -0.328 3.093 11.071 1.00 98.44 101 THR A O 1
ATOM 793 N N . LEU A 1 102 ? -1.866 1.460 11.140 1.00 98.12 102 LEU A N 1
ATOM 794 C CA . LEU A 1 102 ? -2.860 2.227 11.879 1.00 98.12 102 LEU A CA 1
ATOM 795 C C . LEU A 1 102 ? -2.500 2.286 13.377 1.00 98.12 102 LEU A C 1
ATOM 797 O O . LEU A 1 102 ? -1.895 1.351 13.914 1.00 98.12 102 LEU A O 1
ATOM 801 N N . PRO A 1 103 ? -2.891 3.357 14.093 1.00 97.44 103 PRO A N 1
ATOM 802 C CA . PRO A 1 103 ? -2.628 3.480 15.530 1.00 97.44 103 PRO A CA 1
ATOM 803 C C . PRO A 1 103 ? -3.347 2.401 16.354 1.00 97.44 103 PRO A C 1
ATOM 805 O O . PRO A 1 103 ? -2.856 1.980 17.400 1.00 97.44 103 PRO A O 1
ATOM 808 N N . LYS A 1 104 ? -4.492 1.923 15.860 1.00 95.88 104 LYS A N 1
ATOM 809 C CA . LYS A 1 104 ? -5.265 0.802 16.401 1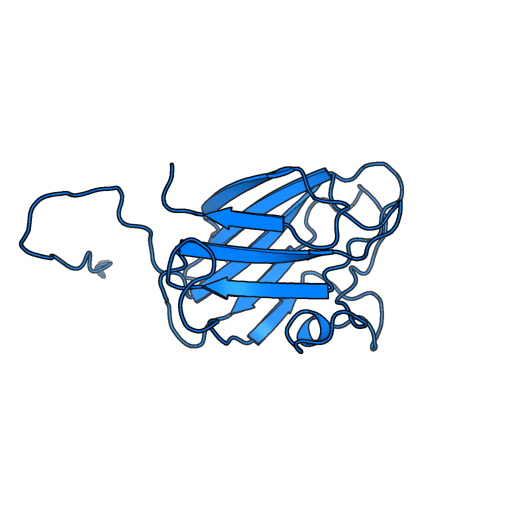.00 95.88 104 LYS A CA 1
ATOM 810 C C . LYS A 1 104 ? -5.825 -0.029 15.253 1.00 95.88 104 LYS A C 1
ATOM 812 O O . LYS A 1 104 ? -6.000 0.501 14.157 1.00 95.88 104 LYS A O 1
ATOM 817 N N . ALA A 1 105 ? -6.136 -1.296 15.519 1.00 95.94 105 ALA A N 1
ATOM 818 C CA . ALA A 1 105 ? -6.837 -2.119 14.545 1.00 95.94 105 ALA A CA 1
ATOM 819 C C . ALA A 1 105 ? -8.180 -1.470 14.176 1.00 95.94 105 ALA A C 1
ATOM 821 O O . ALA A 1 105 ? -8.917 -1.007 15.054 1.00 95.94 105 ALA A O 1
ATOM 822 N N . ALA A 1 106 ? -8.472 -1.402 12.882 1.00 94.62 106 ALA A N 1
ATOM 823 C CA . ALA A 1 106 ? -9.705 -0.827 12.363 1.00 94.62 106 ALA A CA 1
ATOM 824 C C . ALA A 1 106 ? -10.183 -1.631 11.160 1.00 94.62 106 ALA A C 1
ATOM 826 O O . ALA A 1 106 ? -9.372 -2.218 10.446 1.00 94.62 106 ALA A O 1
ATOM 827 N N . ILE A 1 107 ? -11.494 -1.642 10.939 1.00 92.56 107 ILE A N 1
ATOM 828 C CA . ILE A 1 107 ? -12.083 -2.205 9.726 1.00 92.56 107 ILE A CA 1
ATOM 829 C C . ILE A 1 107 ? -11.754 -1.263 8.566 1.00 92.56 107 ILE A C 1
ATOM 831 O O . ILE A 1 107 ? -11.898 -0.046 8.697 1.00 92.56 107 ILE A O 1
ATOM 835 N N . VAL A 1 108 ? -11.318 -1.833 7.447 1.00 92.25 108 VAL A N 1
ATOM 836 C CA . VAL A 1 108 ? -11.190 -1.135 6.167 1.00 92.25 108 VAL A CA 1
ATOM 837 C C . VAL A 1 108 ? -12.107 -1.833 5.179 1.00 92.25 108 VAL A C 1
ATOM 839 O O . VAL A 1 108 ? -11.960 -3.028 4.934 1.00 92.25 108 VAL A O 1
ATOM 842 N N . LEU A 1 109 ? -13.055 -1.084 4.620 1.00 90.50 109 LEU A N 1
ATOM 843 C CA . LEU A 1 109 ? -14.035 -1.597 3.656 1.00 90.50 109 LEU A CA 1
ATOM 844 C C . LEU A 1 109 ? -13.736 -1.132 2.236 1.00 90.50 109 LEU A C 1
ATOM 846 O O . LEU A 1 109 ? -14.138 -1.792 1.277 1.00 90.50 109 LEU A O 1
ATOM 850 N N . SER A 1 110 ? -12.976 -0.048 2.084 1.00 90.25 110 SER A N 1
ATOM 851 C CA . SER A 1 110 ? -12.448 0.352 0.790 1.00 90.25 110 SER A CA 1
ATOM 852 C C . SER A 1 110 ? -11.064 0.972 0.895 1.00 90.25 110 SER A C 1
ATOM 854 O O . SER A 1 110 ? -10.663 1.520 1.925 1.00 90.25 110 SER A O 1
ATOM 856 N N . ALA A 1 111 ? -10.312 0.864 -0.191 1.00 91.38 111 ALA A N 1
ATOM 857 C CA . ALA A 1 111 ? -9.001 1.471 -0.298 1.00 91.38 111 ALA A CA 1
ATOM 858 C C . ALA A 1 111 ? -8.798 2.058 -1.689 1.00 91.38 111 ALA A C 1
ATOM 860 O O . ALA A 1 111 ? -9.308 1.530 -2.682 1.00 91.38 111 ALA A O 1
ATOM 861 N N . ARG A 1 112 ? -8.034 3.147 -1.758 1.00 88.56 112 ARG A N 1
ATOM 862 C CA . ARG A 1 112 ? -7.623 3.795 -3.004 1.00 88.56 112 ARG A CA 1
ATOM 863 C C . ARG A 1 112 ? -6.109 3.834 -3.060 1.00 88.56 112 ARG A C 1
ATOM 865 O O . ARG A 1 112 ? -5.456 4.168 -2.076 1.00 88.56 112 ARG A O 1
ATOM 872 N N . PHE A 1 113 ? -5.558 3.556 -4.233 1.00 87.00 113 PHE A N 1
ATOM 873 C CA . PHE A 1 113 ? -4.167 3.866 -4.521 1.00 87.00 113 PHE A CA 1
ATOM 874 C C . PHE A 1 113 ? -4.036 4.547 -5.879 1.00 87.00 113 PHE A C 1
ATOM 876 O O . PHE A 1 113 ? -4.787 4.284 -6.823 1.00 87.00 113 PHE A O 1
ATOM 883 N N . SER A 1 114 ? -3.078 5.458 -5.955 1.00 85.06 114 SER A N 1
ATOM 884 C CA . SER A 1 114 ? -2.715 6.184 -7.164 1.00 85.06 114 SER A CA 1
ATOM 885 C C . SER A 1 114 ? -1.302 5.784 -7.550 1.00 85.06 114 SER A C 1
ATOM 887 O O . SER A 1 114 ? -0.414 5.773 -6.698 1.00 85.06 114 SER A O 1
ATOM 889 N N . VAL A 1 115 ? -1.070 5.466 -8.819 1.00 78.44 115 VAL A N 1
ATOM 890 C CA . VAL A 1 115 ? 0.278 5.170 -9.325 1.00 78.44 115 VAL A CA 1
ATOM 891 C C . VAL A 1 115 ? 0.818 6.337 -10.136 1.00 78.44 115 VAL A C 1
ATOM 893 O O . VAL A 1 115 ? 0.070 7.203 -10.599 1.00 78.44 115 VAL A O 1
ATOM 896 N N . TYR A 1 116 ? 2.130 6.345 -10.346 1.00 73.69 116 TYR A N 1
ATOM 897 C CA . TYR A 1 116 ? 2.728 7.231 -11.334 1.00 73.69 116 TYR A CA 1
ATOM 898 C C . TYR A 1 116 ? 2.241 6.857 -12.745 1.00 73.69 116 TYR A C 1
ATOM 900 O O . TYR A 1 116 ? 2.491 5.751 -13.224 1.00 73.69 116 TYR A O 1
ATOM 908 N N . SER A 1 117 ? 1.559 7.788 -13.415 1.00 63.16 117 SER A N 1
ATOM 909 C CA . SER A 1 117 ? 1.119 7.642 -14.804 1.00 63.16 117 SER A CA 1
ATOM 910 C C . SER A 1 117 ? 2.312 7.732 -15.755 1.00 63.16 117 SER A C 1
ATOM 912 O O . SER A 1 117 ? 2.752 8.821 -16.123 1.00 63.16 117 SER A O 1
ATOM 914 N N . GLY A 1 118 ? 2.839 6.581 -16.151 1.00 63.88 118 GLY A N 1
ATOM 915 C CA . GLY A 1 118 ? 3.835 6.458 -17.205 1.00 63.88 118 GLY A CA 1
ATOM 916 C C . GLY A 1 118 ? 4.035 4.989 -17.584 1.00 63.88 118 GLY A C 1
ATOM 917 O O . GLY A 1 118 ? 3.862 4.113 -16.724 1.00 63.88 118 GLY A O 1
ATOM 918 N N . PRO A 1 119 ? 4.391 4.686 -18.846 1.00 64.56 119 PRO A N 1
ATOM 919 C CA . PRO A 1 119 ? 4.834 3.344 -19.212 1.00 64.56 119 PRO A CA 1
ATOM 920 C C . PRO A 1 119 ? 5.973 2.941 -18.273 1.00 64.56 119 PRO A C 1
ATOM 922 O O . PRO A 1 119 ? 6.839 3.764 -17.990 1.00 64.56 119 PRO A O 1
ATOM 925 N N . GLY A 1 120 ? 5.987 1.714 -17.755 1.00 67.25 120 GLY A N 1
ATOM 926 C CA . GLY A 1 120 ? 7.119 1.290 -16.924 1.00 67.25 120 GLY A CA 1
ATOM 927 C C . GLY A 1 120 ? 6.977 1.487 -15.408 1.00 67.25 120 GLY A C 1
ATOM 928 O O . GLY A 1 120 ? 7.931 1.185 -14.699 1.00 67.25 120 GLY A O 1
ATOM 929 N N . HIS A 1 121 ? 5.858 2.000 -14.871 1.00 72.94 121 HIS A N 1
ATOM 930 C CA . HIS A 1 121 ? 5.818 2.451 -13.460 1.00 72.94 121 HIS A CA 1
ATOM 931 C C . HIS A 1 121 ? 4.815 1.771 -12.512 1.00 72.94 121 HIS A C 1
ATOM 933 O O . HIS A 1 121 ? 4.598 2.227 -11.386 1.00 72.94 121 HIS A O 1
ATOM 939 N N . HIS A 1 122 ? 4.223 0.657 -12.934 1.00 72.56 122 HIS A N 1
ATOM 940 C CA . HIS A 1 122 ? 3.196 -0.056 -12.177 1.00 72.56 122 HIS A CA 1
ATOM 941 C C . HIS A 1 122 ? 3.449 -1.567 -12.145 1.00 72.56 122 HIS A C 1
ATOM 943 O O . HIS A 1 122 ? 4.180 -2.114 -12.968 1.00 72.56 122 HIS A O 1
ATOM 949 N N . ALA A 1 123 ? 2.853 -2.224 -11.153 1.00 78.19 123 ALA A N 1
ATOM 950 C CA . ALA A 1 123 ? 2.755 -3.677 -11.093 1.00 78.19 123 ALA A CA 1
ATOM 951 C C . ALA A 1 123 ? 1.762 -4.194 -12.151 1.00 78.19 123 ALA A C 1
ATOM 953 O O . ALA A 1 123 ? 0.841 -3.472 -12.523 1.00 78.19 123 ALA A O 1
ATOM 954 N N . ASN A 1 124 ? 1.906 -5.444 -12.593 1.00 80.81 124 ASN A N 1
ATOM 955 C CA . ASN A 1 124 ? 0.891 -6.118 -13.416 1.00 80.81 124 ASN A CA 1
ATOM 956 C C . ASN A 1 124 ? -0.225 -6.714 -12.552 1.00 80.81 124 ASN A C 1
ATOM 958 O O . ASN A 1 124 ? -1.382 -6.727 -12.959 1.00 80.81 124 ASN A O 1
ATOM 962 N N . LEU A 1 125 ? 0.128 -7.212 -11.367 1.00 84.62 125 LEU A N 1
ATOM 963 C CA . LEU A 1 125 ? -0.790 -7.823 -10.414 1.00 84.62 125 LEU A CA 1
ATOM 964 C C . LEU A 1 125 ? -0.395 -7.393 -9.002 1.00 84.62 125 LEU A C 1
ATOM 966 O O . LEU A 1 125 ? 0.796 -7.377 -8.669 1.00 84.62 125 LEU A O 1
ATOM 970 N N . ILE A 1 126 ? -1.387 -7.054 -8.186 1.00 88.31 126 ILE A N 1
ATOM 971 C CA . ILE A 1 126 ? -1.201 -6.670 -6.788 1.00 88.31 126 ILE A CA 1
ATOM 972 C C . ILE A 1 126 ? -2.159 -7.431 -5.877 1.00 88.31 126 ILE A C 1
ATOM 974 O O . ILE A 1 126 ? -3.294 -7.707 -6.260 1.00 88.31 126 ILE A O 1
ATOM 978 N N . ALA A 1 127 ? -1.700 -7.706 -4.660 1.00 91.00 127 ALA A N 1
ATOM 979 C CA . ALA A 1 127 ? -2.527 -8.169 -3.556 1.00 91.00 127 ALA A CA 1
ATOM 980 C C . ALA A 1 127 ? -2.746 -7.033 -2.554 1.00 91.00 127 ALA A C 1
ATOM 982 O O . ALA A 1 127 ? -1.795 -6.346 -2.171 1.00 91.00 127 ALA A O 1
ATOM 983 N N . TRP A 1 128 ? -3.987 -6.863 -2.112 1.00 91.75 128 TRP A N 1
ATOM 984 C CA . TRP A 1 128 ? -4.336 -6.128 -0.901 1.00 91.75 128 TRP A CA 1
ATOM 985 C C . TRP A 1 128 ? -4.293 -7.082 0.272 1.00 91.75 128 TRP A C 1
ATOM 987 O O . TRP A 1 128 ? -4.907 -8.146 0.225 1.00 91.75 128 TRP A O 1
ATOM 997 N N . GLU A 1 129 ? -3.584 -6.705 1.327 1.00 93.88 129 GLU A N 1
ATOM 998 C CA . GLU A 1 129 ? -3.352 -7.590 2.460 1.00 93.88 129 GLU A CA 1
ATOM 999 C C . GLU A 1 129 ? -3.586 -6.870 3.786 1.00 93.88 129 GLU A C 1
ATOM 1001 O O . GLU A 1 129 ? -3.256 -5.689 3.940 1.00 93.88 129 GLU A O 1
ATOM 1006 N N . GLY A 1 130 ? -4.142 -7.610 4.742 1.00 95.31 130 GLY A N 1
ATOM 1007 C CA . GLY A 1 130 ? -4.344 -7.191 6.124 1.00 95.31 130 GLY A CA 1
ATOM 1008 C C . GLY A 1 130 ? -3.547 -8.066 7.089 1.00 95.31 130 GLY A C 1
ATOM 1009 O O . GLY A 1 130 ? -3.328 -9.251 6.826 1.00 95.31 130 GLY A O 1
ATOM 1010 N N . SER A 1 131 ? -3.094 -7.486 8.199 1.00 96.94 131 SER A N 1
ATOM 1011 C CA . SER A 1 131 ? -2.386 -8.213 9.255 1.00 96.94 131 SER A CA 1
ATOM 1012 C C . SER A 1 131 ? -2.629 -7.615 10.644 1.00 96.94 131 SER A C 1
ATOM 1014 O O . SER A 1 131 ? -2.786 -6.401 10.820 1.00 96.94 131 SER A O 1
ATOM 1016 N N . GLU A 1 132 ? -2.663 -8.482 11.655 1.00 95.25 132 GLU A N 1
ATOM 1017 C CA . GLU A 1 132 ? -2.738 -8.093 13.069 1.00 95.25 132 GLU A CA 1
ATOM 1018 C C . GLU A 1 132 ? -1.356 -7.818 13.678 1.00 95.25 132 GLU A C 1
ATOM 1020 O O . GLU A 1 132 ? -1.237 -6.962 14.555 1.00 95.25 132 GLU A O 1
ATOM 1025 N N . ASP A 1 133 ? -0.315 -8.503 13.194 1.00 95.31 133 ASP A N 1
ATOM 1026 C CA . ASP A 1 133 ? 1.026 -8.548 13.794 1.00 95.31 133 ASP A CA 1
ATOM 1027 C C . ASP A 1 133 ? 2.143 -8.002 12.883 1.00 95.31 133 ASP A C 1
ATOM 1029 O O . ASP A 1 133 ? 3.271 -7.804 13.335 1.00 95.31 133 ASP A O 1
ATOM 1033 N N . GLY A 1 134 ? 1.836 -7.724 11.614 1.00 95.38 134 GLY A N 1
ATOM 1034 C CA . GLY A 1 134 ? 2.790 -7.260 10.606 1.00 95.38 134 GLY A CA 1
ATOM 1035 C C . GLY A 1 134 ? 3.697 -8.365 10.050 1.00 95.38 134 GLY A C 1
ATOM 1036 O O . GLY A 1 134 ? 4.601 -8.068 9.267 1.00 95.38 134 GLY A O 1
ATOM 1037 N N . ILE A 1 135 ? 3.467 -9.625 10.430 1.00 95.00 135 ILE A N 1
ATOM 1038 C CA . ILE A 1 135 ? 4.264 -10.797 10.038 1.00 95.00 135 ILE A CA 1
ATOM 1039 C C . ILE A 1 135 ? 3.403 -11.766 9.227 1.00 95.00 135 ILE A C 1
ATOM 1041 O O . ILE A 1 135 ? 3.807 -12.194 8.147 1.00 95.00 135 ILE A O 1
ATOM 1045 N N . ASN A 1 136 ? 2.209 -12.082 9.726 1.00 94.94 136 ASN A N 1
ATOM 1046 C CA . ASN A 1 136 ? 1.258 -12.988 9.100 1.00 94.94 136 ASN A CA 1
ATOM 1047 C C . ASN A 1 136 ? 0.205 -12.180 8.341 1.00 94.94 136 ASN A C 1
ATOM 1049 O O . ASN A 1 136 ? -0.495 -11.353 8.927 1.00 94.94 136 ASN A O 1
ATOM 1053 N N . TRP A 1 137 ? 0.094 -12.415 7.036 1.00 95.06 137 TRP A N 1
ATOM 1054 C CA . TRP A 1 137 ? -0.726 -11.608 6.134 1.00 95.06 137 TRP A CA 1
ATOM 1055 C C . TRP A 1 137 ? -1.862 -12.427 5.532 1.00 95.06 137 TRP A C 1
ATOM 1057 O O . TRP A 1 137 ? -1.655 -13.549 5.072 1.00 95.06 137 TRP A O 1
ATOM 1067 N N . ILE A 1 138 ? -3.055 -11.837 5.510 1.00 93.94 138 ILE A N 1
ATOM 1068 C CA . ILE A 1 138 ? -4.237 -12.380 4.839 1.00 93.94 138 ILE A CA 1
ATOM 1069 C C . ILE A 1 138 ? -4.486 -11.553 3.582 1.00 93.94 138 ILE A C 1
ATOM 1071 O O . ILE A 1 138 ? -4.538 -10.324 3.648 1.00 93.94 138 ILE A O 1
ATOM 1075 N N . VAL A 1 139 ? -4.660 -12.229 2.446 1.00 91.94 139 VAL A N 1
ATOM 1076 C CA . VAL A 1 139 ? -5.053 -11.594 1.183 1.00 91.94 139 VAL A CA 1
ATOM 1077 C C . VAL A 1 139 ? -6.535 -11.228 1.253 1.00 91.94 139 VAL A C 1
ATOM 1079 O O . VAL A 1 139 ? -7.390 -12.095 1.411 1.00 91.94 139 VAL A O 1
ATOM 1082 N N . LEU A 1 140 ? -6.823 -9.933 1.148 1.00 89.38 140 LEU A N 1
ATOM 1083 C CA . LEU A 1 140 ? -8.172 -9.360 1.142 1.00 89.38 140 LEU A CA 1
ATOM 1084 C C . LEU A 1 140 ? -8.727 -9.277 -0.281 1.00 89.38 140 LEU A C 1
ATOM 1086 O O . LEU A 1 140 ? -9.920 -9.469 -0.505 1.00 89.38 140 LEU A O 1
ATOM 1090 N N . ASP A 1 141 ? -7.851 -8.983 -1.241 1.00 88.62 141 ASP A N 1
ATOM 1091 C CA . ASP A 1 141 ? -8.176 -8.924 -2.660 1.00 88.62 141 ASP A CA 1
ATOM 1092 C C . ASP A 1 141 ? -6.908 -9.086 -3.520 1.00 88.62 141 ASP A C 1
ATOM 1094 O O . ASP A 1 141 ? -5.815 -8.719 -3.096 1.00 88.62 141 ASP A O 1
ATOM 1098 N N . GLU A 1 142 ? -7.065 -9.573 -4.747 1.00 88.75 142 GLU A N 1
ATOM 1099 C CA . GLU A 1 142 ? -6.070 -9.505 -5.814 1.00 88.75 142 GLU A CA 1
ATOM 1100 C C . GLU A 1 142 ? -6.682 -8.819 -7.030 1.00 88.75 142 GLU A C 1
ATOM 1102 O O . GLU A 1 142 ? -7.787 -9.152 -7.466 1.00 88.75 142 GLU A O 1
ATOM 1107 N N . GLN A 1 143 ? -5.941 -7.878 -7.605 1.00 85.69 143 GLN A N 1
ATOM 1108 C CA . GLN A 1 143 ? -6.385 -7.135 -8.775 1.00 85.69 143 GLN A CA 1
ATOM 1109 C C . GLN A 1 143 ? -5.229 -6.889 -9.743 1.00 85.69 143 GLN A C 1
ATOM 1111 O O . GLN A 1 143 ? -4.068 -6.805 -9.317 1.00 85.69 143 GLN A O 1
ATOM 1116 N N . PRO A 1 144 ? -5.523 -6.712 -11.044 1.00 84.00 144 PRO A N 1
ATOM 1117 C CA . PRO A 1 144 ? -4.549 -6.159 -11.965 1.00 84.00 144 PRO A CA 1
ATOM 1118 C C . PRO A 1 144 ? -4.001 -4.847 -11.406 1.00 84.00 144 PRO A C 1
ATOM 1120 O O . PRO A 1 144 ? -4.737 -4.028 -10.846 1.00 84.00 144 PRO A O 1
ATOM 1123 N N . GLY A 1 145 ? -2.700 -4.633 -11.555 1.00 77.44 145 GLY A N 1
ATOM 1124 C CA . GLY A 1 145 ? -2.160 -3.309 -11.311 1.00 77.44 145 GLY A CA 1
ATOM 1125 C C . GLY A 1 145 ? -2.715 -2.326 -12.339 1.00 77.44 145 GLY A C 1
ATOM 1126 O O . GLY A 1 145 ? -3.152 -2.697 -13.428 1.00 77.44 145 GLY A O 1
ATOM 1127 N N . THR A 1 146 ? -2.740 -1.053 -11.969 1.00 72.25 146 THR A N 1
ATOM 1128 C CA . THR A 1 146 ? -3.254 0.005 -12.837 1.00 72.25 146 THR A CA 1
ATOM 1129 C C . THR A 1 146 ? -2.108 0.826 -13.405 1.00 72.25 146 THR A C 1
ATOM 1131 O O . THR A 1 146 ? -1.105 1.028 -12.727 1.00 72.25 146 THR A O 1
ATOM 1134 N N . SER A 1 147 ? -2.268 1.323 -14.628 1.00 64.81 147 SER A N 1
ATOM 1135 C CA . SER A 1 147 ? -1.434 2.372 -15.229 1.00 64.81 147 SER A CA 1
ATOM 1136 C C . SER A 1 147 ? -2.119 3.743 -15.218 1.00 64.81 147 SER A C 1
ATOM 1138 O O . SER A 1 147 ? -1.518 4.749 -15.602 1.00 64.81 147 SER A O 1
ATOM 1140 N N . THR A 1 148 ? -3.384 3.793 -14.789 1.00 65.12 148 THR A N 1
ATOM 1141 C CA . THR A 1 148 ? -4.167 5.021 -14.677 1.00 65.12 148 THR A CA 1
ATOM 1142 C C . THR A 1 148 ? -3.966 5.641 -13.300 1.00 65.12 148 THR A C 1
ATOM 1144 O O . THR A 1 148 ? -3.631 4.964 -12.330 1.00 65.12 148 THR A O 1
ATOM 1147 N N . ASN A 1 149 ? -4.177 6.955 -13.199 1.00 62.44 149 ASN A N 1
ATOM 1148 C CA . ASN A 1 149 ? -3.863 7.720 -11.991 1.00 62.44 149 ASN A CA 1
ATOM 1149 C C . ASN A 1 149 ? -4.545 7.215 -10.713 1.00 62.44 149 ASN A C 1
ATOM 1151 O O . ASN A 1 149 ? -4.103 7.612 -9.642 1.00 62.44 149 ASN A O 1
ATOM 1155 N N . ARG A 1 150 ? -5.608 6.402 -10.783 1.00 67.44 150 ARG A N 1
ATOM 1156 C CA . ARG A 1 150 ? -6.344 5.917 -9.607 1.00 67.44 150 ARG A CA 1
ATOM 1157 C C . ARG A 1 150 ? -6.926 4.528 -9.851 1.00 67.44 150 ARG A C 1
ATOM 1159 O O . ARG A 1 150 ? -7.597 4.311 -10.856 1.00 67.44 150 ARG A O 1
ATOM 1166 N N . ALA A 1 151 ? -6.749 3.636 -8.885 1.00 74.12 151 ALA A N 1
ATOM 1167 C CA . ALA A 1 151 ? -7.526 2.410 -8.743 1.00 74.12 151 ALA A CA 1
ATOM 1168 C C . ALA A 1 151 ? -7.989 2.260 -7.291 1.00 74.12 151 ALA A C 1
ATOM 1170 O O . ALA A 1 151 ? -7.405 2.833 -6.367 1.00 74.12 151 ALA A O 1
ATOM 1171 N N . TRP A 1 152 ? -9.081 1.531 -7.092 1.00 78.75 152 TRP A N 1
ATOM 1172 C CA . TRP A 1 152 ? -9.691 1.363 -5.781 1.00 78.75 152 TRP A CA 1
ATOM 1173 C C . TRP A 1 152 ? -10.428 0.029 -5.693 1.00 78.75 152 TRP A C 1
ATOM 1175 O O . TRP A 1 152 ? -10.793 -0.552 -6.714 1.00 78.75 152 TRP A O 1
ATOM 1185 N N . VAL A 1 153 ? -10.634 -0.432 -4.465 1.00 81.88 153 VAL A N 1
ATOM 1186 C CA . VAL A 1 153 ? -11.249 -1.722 -4.140 1.00 81.88 153 VAL A CA 1
ATOM 1187 C C . VAL A 1 153 ? -12.325 -1.540 -3.071 1.00 81.88 153 VAL A C 1
ATOM 1189 O O . VAL A 1 153 ? -12.181 -0.699 -2.183 1.00 81.88 153 VAL A O 1
ATOM 1192 N N . ASN A 1 154 ? -13.387 -2.345 -3.158 1.00 83.56 154 ASN A N 1
ATOM 1193 C CA . ASN A 1 154 ? -14.348 -2.579 -2.080 1.00 83.56 154 ASN A CA 1
ATOM 1194 C C . ASN A 1 154 ? -14.176 -4.007 -1.559 1.00 83.56 154 ASN A C 1
ATOM 1196 O O . ASN A 1 154 ? -14.357 -4.958 -2.321 1.00 83.56 154 ASN A O 1
ATOM 1200 N N . PHE A 1 155 ? -13.914 -4.157 -0.265 1.00 80.06 155 PHE A N 1
ATOM 1201 C CA . PHE A 1 155 ? -13.704 -5.458 0.375 1.00 80.06 155 PHE A CA 1
ATOM 1202 C C . PHE A 1 155 ? -15.016 -6.164 0.776 1.00 80.06 155 PHE A C 1
ATOM 1204 O O . PHE A 1 155 ? -14.999 -7.330 1.144 1.00 80.06 155 PHE A O 1
ATOM 1211 N N . GLU A 1 156 ? -16.170 -5.496 0.658 1.00 69.06 156 GLU A N 1
ATOM 1212 C CA . GLU A 1 156 ? -17.491 -6.018 1.064 1.00 69.06 156 GLU A CA 1
ATOM 1213 C C . GLU A 1 156 ? -18.108 -7.069 0.114 1.00 69.06 156 GLU A C 1
ATOM 1215 O O . GLU A 1 156 ? -19.178 -7.601 0.406 1.00 69.06 156 GLU A O 1
ATOM 1220 N N . ARG A 1 157 ? -17.507 -7.340 -1.055 1.00 50.84 157 ARG A N 1
ATOM 1221 C CA . ARG A 1 157 ? -18.153 -8.104 -2.148 1.00 50.84 157 ARG A CA 1
ATOM 1222 C C . ARG A 1 157 ? -17.605 -9.517 -2.389 1.00 50.84 157 ARG A C 1
ATOM 1224 O O . ARG A 1 157 ? -17.784 -10.028 -3.494 1.00 50.84 157 ARG A O 1
ATOM 1231 N N . ARG A 1 158 ? -16.942 -10.146 -1.420 1.00 46.81 158 ARG A N 1
ATOM 1232 C CA . ARG A 1 158 ? -16.410 -11.511 -1.580 1.00 46.81 158 ARG A CA 1
ATOM 1233 C C . ARG A 1 158 ? -16.918 -12.462 -0.512 1.00 46.81 158 ARG A C 1
ATOM 1235 O O . ARG A 1 158 ? -16.964 -12.048 0.665 1.00 46.81 158 ARG A O 1
#

Sequence (158 aa):
MALNGAALTLLGGRRGPTVPAYKYYRIRCLSFSANYWWRVREFELYPESGLAGTKLIGTASASSQKSTSEIPARAVDGNLETYWGARTSRAANVDQWFQITLPKAAIVLSARFSVYSGPGHHANLIAWEGSEDGINWIVLDEQPGTSTNRAWVNFERR

Radius of gyration: 16.13 Å; chains: 1; bounding box: 46×36×45 Å

pLDDT: mean 80.42, std 18.39, range [32.81, 98.44]

Organism: NCBI:txid1120955